Protein AF-A0A315B131-F1 (afdb_monomer_lite)

Foldseek 3Di:
DDWDKAADDPPDDDFVLDWDDPPQFPPHDHTIGIHQLPDDDDDPVVVVVCCVVVVDDDGDDGDPVNVVSVVRSLCVTPSHDPVVNVVVCVVVVVD

Sequence (95 aa):
MMVSLSTVRQGVPHDPACILYAGDHAFVKHDSYVVYQKARIEEADKVLRGVKSGQLVPQAPMDGAVFARICKGLEESRLTPTRLLNFYLKATGQT

Structure (mmCIF, N/CA/C/O backbone):
data_AF-A0A315B131-F1
#
_entry.id   AF-A0A315B131-F1
#
loop_
_atom_site.group_PDB
_atom_site.id
_atom_site.type_symbol
_atom_site.label_atom_id
_atom_site.label_alt_id
_atom_site.label_comp_id
_atom_site.label_asym_id
_atom_site.label_entity_id
_atom_site.label_seq_id
_atom_site.pdbx_PDB_ins_code
_atom_site.Cartn_x
_atom_site.Cartn_y
_atom_site.Cartn_z
_atom_site.occupancy
_atom_site.B_iso_or_equiv
_atom_site.auth_seq_id
_atom_site.auth_comp_id
_atom_site.auth_asym_id
_atom_site.auth_atom_id
_atom_site.pdbx_PDB_model_num
ATOM 1 N N . MET A 1 1 ? -6.032 4.683 6.542 1.00 92.94 1 MET A N 1
ATOM 2 C CA . MET A 1 1 ? -5.762 5.033 5.127 1.00 92.94 1 MET A CA 1
ATOM 3 C C . MET A 1 1 ? -5.956 3.784 4.284 1.00 92.94 1 MET A C 1
ATOM 5 O O . MET A 1 1 ? -5.669 2.704 4.778 1.00 92.94 1 MET A O 1
ATOM 9 N N . MET A 1 2 ? -6.468 3.913 3.063 1.00 96.44 2 MET A N 1
ATOM 10 C CA . MET A 1 2 ? -6.679 2.798 2.139 1.00 96.44 2 MET A CA 1
ATOM 11 C C . MET A 1 2 ? -5.974 3.054 0.809 1.00 96.44 2 MET A C 1
ATOM 13 O O . MET A 1 2 ? -5.939 4.189 0.333 1.00 96.44 2 MET A O 1
ATOM 17 N N . VAL A 1 3 ? -5.477 1.981 0.200 1.00 97.50 3 VAL A N 1
ATOM 18 C CA . VAL A 1 3 ? -4.948 1.937 -1.168 1.00 97.50 3 VAL A CA 1
ATOM 19 C C . VAL A 1 3 ? -5.720 0.893 -1.970 1.00 97.50 3 VAL A C 1
ATOM 21 O O . VAL A 1 3 ? -6.435 0.069 -1.403 1.00 97.50 3 VAL A O 1
ATOM 24 N N . SER A 1 4 ? -5.617 0.955 -3.294 1.00 97.44 4 SER A N 1
ATOM 25 C CA . SER A 1 4 ? -6.209 -0.047 -4.189 1.00 97.44 4 SER A CA 1
ATOM 26 C C . SER A 1 4 ? -5.108 -0.829 -4.887 1.00 97.44 4 SER A C 1
ATOM 28 O O . SER A 1 4 ? -4.004 -0.314 -5.049 1.00 97.44 4 SER A O 1
ATOM 30 N N . LEU A 1 5 ? -5.418 -2.044 -5.321 1.00 97.75 5 LEU A N 1
ATOM 31 C CA . LEU A 1 5 ? -4.539 -2.869 -6.144 1.00 97.75 5 LEU A CA 1
ATOM 32 C C . LEU A 1 5 ? -5.143 -2.959 -7.546 1.00 97.75 5 LEU A C 1
ATOM 34 O O . LEU A 1 5 ? -6.365 -2.985 -7.696 1.00 97.75 5 LEU A O 1
ATOM 38 N N . SER A 1 6 ? -4.294 -2.997 -8.567 1.00 98.00 6 SER A N 1
ATOM 39 C CA . SER A 1 6 ? -4.710 -3.196 -9.954 1.00 98.00 6 SER A CA 1
ATOM 40 C C . SER A 1 6 ? -3.778 -4.180 -10.638 1.00 98.00 6 SER A C 1
ATOM 42 O O . SER A 1 6 ? -2.582 -4.182 -10.378 1.00 98.00 6 SER A O 1
ATOM 44 N N . THR A 1 7 ? -4.309 -5.002 -11.535 1.00 98.25 7 THR A N 1
ATOM 45 C CA . THR A 1 7 ? -3.512 -5.956 -12.312 1.00 98.25 7 THR A CA 1
ATOM 46 C C . THR A 1 7 ? -2.565 -5.224 -13.262 1.00 98.25 7 THR A C 1
ATOM 48 O O . THR A 1 7 ? -2.968 -4.259 -13.921 1.00 98.25 7 THR A O 1
ATOM 51 N N . VAL A 1 8 ? -1.325 -5.699 -13.361 1.00 98.31 8 VAL A N 1
ATOM 52 C CA . VAL A 1 8 ? -0.356 -5.263 -14.368 1.00 98.31 8 VAL A CA 1
ATOM 53 C C . VAL A 1 8 ? -0.813 -5.767 -15.736 1.00 98.31 8 VAL A C 1
ATOM 55 O O . VAL A 1 8 ? -1.131 -6.941 -15.912 1.00 98.31 8 VAL A O 1
ATOM 58 N N . ARG A 1 9 ? -0.867 -4.872 -16.724 1.00 97.44 9 ARG A N 1
ATOM 59 C CA . ARG A 1 9 ? -1.236 -5.202 -18.106 1.00 97.44 9 ARG A CA 1
ATOM 60 C C . ARG A 1 9 ? -0.095 -4.823 -19.040 1.00 97.44 9 ARG A C 1
ATOM 62 O O . ARG A 1 9 ? 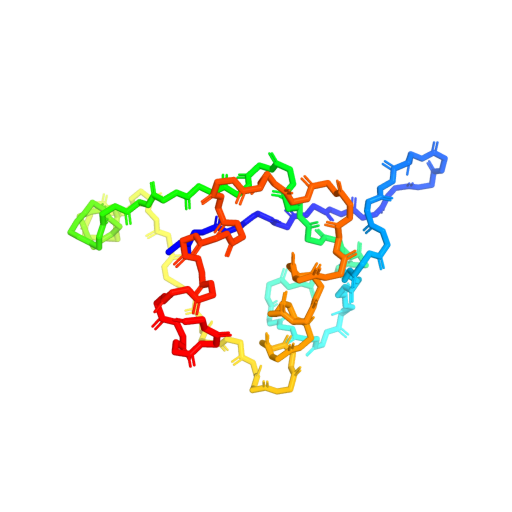0.477 -3.744 -18.899 1.00 97.44 9 ARG A O 1
ATOM 69 N N . GLN A 1 10 ? 0.222 -5.690 -20.002 1.00 96.00 10 GLN A N 1
ATOM 70 C CA . GLN A 1 10 ? 1.255 -5.399 -20.999 1.00 96.00 10 GLN A CA 1
ATOM 71 C C . GLN A 1 10 ? 0.957 -4.092 -21.741 1.00 96.00 10 GLN A C 1
ATOM 73 O O . GLN A 1 10 ? -0.181 -3.829 -22.126 1.00 96.00 10 GLN A O 1
ATOM 78 N N . GLY A 1 11 ? 1.994 -3.271 -21.919 1.00 95.69 11 GLY A N 1
ATOM 79 C CA . GLY A 1 11 ? 1.900 -1.979 -22.602 1.00 95.69 11 GLY A CA 1
ATOM 80 C C . GLY A 1 11 ? 1.180 -0.876 -21.817 1.00 95.69 11 GLY A C 1
ATOM 81 O O . GLY A 1 11 ? 1.116 0.247 -22.306 1.00 95.69 11 GLY A O 1
ATOM 82 N N . VAL A 1 12 ? 0.666 -1.153 -20.611 1.00 97.38 12 VAL A N 1
ATOM 83 C CA . VAL A 1 12 ? -0.001 -0.151 -19.768 1.00 97.38 12 VAL A CA 1
ATOM 84 C C . VAL A 1 12 ? 0.961 0.327 -18.674 1.00 97.38 12 VAL A C 1
ATOM 86 O O . VAL A 1 12 ? 1.389 -0.481 -17.840 1.00 97.38 12 VAL A O 1
ATOM 89 N N . PRO A 1 13 ? 1.296 1.631 -18.637 1.00 97.25 13 PRO A N 1
ATOM 90 C CA . PRO A 1 13 ? 2.093 2.196 -17.559 1.00 97.25 13 PRO A CA 1
ATOM 91 C C . PRO A 1 13 ? 1.427 1.981 -16.200 1.00 97.25 13 PRO A C 1
ATOM 93 O O . PRO A 1 13 ? 0.218 2.157 -16.042 1.00 97.25 13 PRO A O 1
ATOM 96 N N . HIS A 1 14 ? 2.232 1.626 -15.210 1.00 98.06 14 HIS A N 1
ATOM 97 C CA . HIS A 1 14 ? 1.801 1.420 -13.837 1.00 98.06 14 HIS A CA 1
ATOM 98 C C . HIS A 1 14 ? 2.894 1.888 -12.880 1.00 98.06 14 HIS A C 1
ATOM 100 O O . HIS A 1 14 ? 4.030 2.119 -13.291 1.00 98.06 14 HIS A O 1
ATOM 106 N N . ASP A 1 15 ? 2.535 2.063 -11.612 1.00 98.31 15 ASP A N 1
ATOM 107 C CA . ASP A 1 15 ? 3.484 2.463 -10.579 1.00 98.31 15 ASP A CA 1
ATOM 108 C C . ASP A 1 15 ? 4.351 1.260 -10.172 1.00 98.31 15 ASP A C 1
ATOM 110 O O . ASP A 1 15 ? 3.798 0.279 -9.666 1.00 98.31 15 ASP A O 1
ATOM 114 N N . PRO A 1 16 ? 5.678 1.293 -10.383 1.00 97.81 16 PRO A N 1
ATOM 115 C CA . PRO A 1 16 ? 6.541 0.171 -10.042 1.00 97.81 16 PRO A CA 1
ATOM 116 C C . PRO A 1 16 ? 6.939 0.141 -8.559 1.00 97.81 16 PRO A C 1
ATOM 118 O O . PRO A 1 16 ? 7.617 -0.799 -8.153 1.00 97.81 16 PRO A O 1
ATOM 121 N N . ALA A 1 17 ? 6.548 1.132 -7.743 1.00 98.44 17 ALA A N 1
ATOM 122 C CA . ALA A 1 17 ? 6.985 1.239 -6.347 1.00 98.44 17 ALA A CA 1
ATOM 123 C C . ALA A 1 17 ? 6.612 0.016 -5.490 1.00 98.44 17 ALA A C 1
ATOM 125 O O . ALA A 1 17 ? 7.323 -0.331 -4.550 1.00 98.44 17 ALA A O 1
ATOM 126 N N . CYS A 1 18 ? 5.512 -0.667 -5.819 1.00 98.56 18 CYS A N 1
ATOM 127 C CA . CYS A 1 18 ? 5.171 -1.946 -5.206 1.00 98.56 18 CYS A CA 1
ATOM 128 C C . CYS A 1 18 ? 4.391 -2.827 -6.187 1.00 98.56 18 CYS A C 1
ATOM 130 O O . CYS A 1 18 ? 3.213 -2.577 -6.459 1.00 98.56 18 CYS A O 1
ATOM 132 N N . ILE A 1 19 ? 5.056 -3.873 -6.681 1.00 98.50 19 ILE A N 1
ATOM 133 C CA . ILE A 1 19 ? 4.428 -4.985 -7.398 1.00 98.50 19 ILE A CA 1
ATOM 134 C C . ILE A 1 19 ? 4.171 -6.119 -6.405 1.00 98.50 19 ILE A C 1
ATOM 136 O O . ILE A 1 19 ? 5.018 -6.414 -5.561 1.00 98.50 19 ILE A O 1
ATOM 140 N N . LEU A 1 20 ? 3.001 -6.735 -6.515 1.00 98.44 20 LEU A N 1
ATOM 141 C CA . LEU A 1 20 ? 2.528 -7.890 -5.770 1.00 98.44 20 LEU A CA 1
ATOM 142 C C . LEU A 1 20 ? 2.334 -9.058 -6.730 1.00 98.44 20 LEU A C 1
ATOM 144 O O . LEU A 1 20 ? 1.813 -8.875 -7.830 1.00 98.44 20 LEU A O 1
ATOM 148 N N . TYR A 1 21 ? 2.700 -10.252 -6.288 1.00 98.12 21 TYR A N 1
ATOM 149 C CA . TYR A 1 21 ? 2.694 -11.465 -7.101 1.00 98.12 21 TYR A CA 1
ATOM 150 C C . TYR A 1 21 ? 1.713 -12.500 -6.552 1.00 98.12 21 TYR A C 1
ATOM 152 O O . TYR A 1 21 ? 1.255 -12.420 -5.407 1.00 98.12 21 TYR A O 1
ATOM 160 N N . ALA A 1 22 ? 1.392 -13.508 -7.364 1.00 96.94 22 ALA A N 1
ATOM 161 C CA . ALA A 1 22 ? 0.654 -14.667 -6.876 1.00 96.94 22 ALA A CA 1
ATOM 162 C C . ALA A 1 22 ? 1.387 -15.303 -5.679 1.00 96.94 22 ALA A C 1
ATOM 164 O O . ALA A 1 22 ? 2.581 -15.580 -5.750 1.00 96.94 22 ALA A O 1
ATOM 165 N N . GLY A 1 23 ? 0.664 -15.516 -4.578 1.00 95.88 23 GLY A N 1
ATOM 166 C CA . GLY A 1 23 ? 1.229 -16.000 -3.313 1.00 95.88 23 GLY A CA 1
ATOM 167 C C . GLY A 1 23 ? 1.439 -14.912 -2.256 1.00 95.88 23 GLY A C 1
ATOM 168 O O . GLY A 1 23 ? 1.370 -15.237 -1.075 1.00 95.88 23 GLY A O 1
ATOM 169 N N . ASP A 1 24 ? 1.572 -13.634 -2.640 1.00 97.44 24 ASP A N 1
ATOM 170 C CA . ASP A 1 24 ? 1.676 -12.527 -1.669 1.00 97.44 24 ASP A CA 1
ATOM 171 C C . ASP A 1 24 ? 0.381 -12.396 -0.833 1.00 97.44 24 ASP A C 1
ATOM 173 O O . ASP A 1 24 ? 0.415 -12.032 0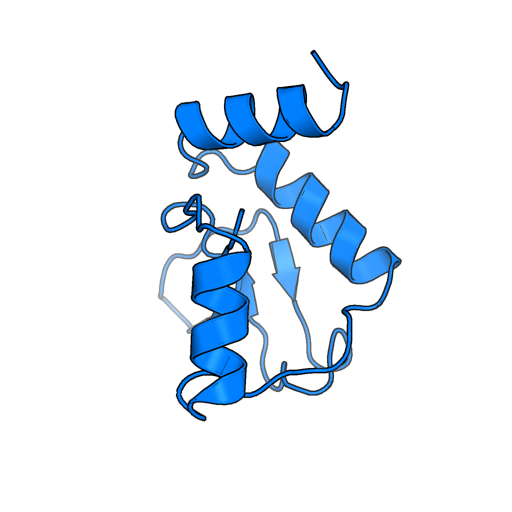.341 1.00 97.44 24 ASP A O 1
ATOM 177 N N . HIS A 1 25 ? -0.780 -12.712 -1.423 1.00 97.62 25 HIS A N 1
ATOM 178 C CA . HIS A 1 25 ? -2.046 -12.837 -0.700 1.00 97.62 25 HIS A CA 1
ATOM 179 C C . HIS A 1 25 ? -3.057 -13.707 -1.457 1.00 97.62 25 HIS A C 1
ATOM 181 O O . HIS A 1 25 ? -3.036 -13.779 -2.685 1.00 97.62 25 HIS A O 1
ATOM 187 N N . ALA A 1 26 ? -4.012 -14.316 -0.744 1.00 96.69 26 ALA A N 1
ATOM 188 C CA . ALA A 1 26 ? -4.990 -15.242 -1.321 1.00 96.69 26 ALA A CA 1
ATOM 189 C C . ALA A 1 26 ? -5.806 -14.650 -2.487 1.00 96.69 26 ALA A C 1
ATOM 191 O O . ALA A 1 26 ? -6.131 -15.376 -3.428 1.00 96.69 26 ALA A O 1
ATOM 192 N N . PHE A 1 27 ? -6.122 -13.350 -2.459 1.00 95.38 27 PHE A N 1
ATOM 193 C CA . PHE A 1 27 ? -6.865 -12.687 -3.541 1.00 95.38 27 PHE A CA 1
ATOM 194 C C . PHE A 1 27 ? -5.977 -12.202 -4.702 1.00 95.38 27 PHE A C 1
ATOM 196 O O . PHE A 1 27 ? -6.507 -11.859 -5.758 1.00 95.38 27 PHE A O 1
ATOM 203 N N . VAL A 1 28 ? -4.649 -12.153 -4.544 1.00 97.19 28 VAL A N 1
ATOM 204 C CA . VAL A 1 28 ? -3.730 -11.726 -5.610 1.00 97.19 28 VAL A CA 1
ATOM 205 C C . VAL A 1 28 ? -3.439 -12.936 -6.493 1.00 97.19 28 VAL A C 1
ATOM 207 O O . VAL A 1 28 ? -2.720 -13.852 -6.102 1.00 97.19 28 VAL A O 1
ATOM 210 N N . LYS A 1 29 ? -4.063 -12.976 -7.674 1.00 97.06 29 LYS A N 1
ATOM 211 C CA . LYS A 1 29 ? -3.941 -14.093 -8.633 1.00 97.06 29 LYS A CA 1
ATOM 212 C C . LYS A 1 29 ? -3.007 -13.806 -9.804 1.00 97.06 29 LYS A C 1
ATOM 214 O O . LYS A 1 29 ? -2.561 -14.728 -10.476 1.00 97.06 29 LYS A O 1
ATOM 219 N N . HIS A 1 30 ? -2.733 -12.533 -10.039 1.00 97.44 30 HIS A N 1
ATOM 220 C CA . HIS A 1 30 ? -1.914 -12.038 -11.131 1.00 97.44 30 HIS A CA 1
ATOM 221 C C . HIS A 1 30 ? -1.011 -10.942 -10.592 1.00 97.44 30 HIS A C 1
ATOM 223 O O . HIS A 1 30 ? -1.390 -10.260 -9.632 1.00 97.44 30 HIS A O 1
ATOM 229 N N . ASP A 1 31 ? 0.116 -10.732 -11.261 1.00 98.31 31 ASP A N 1
ATOM 230 C CA . ASP A 1 31 ? 0.993 -9.597 -11.011 1.00 98.31 31 ASP A CA 1
ATOM 231 C C . ASP A 1 31 ? 0.159 -8.317 -10.980 1.00 98.31 31 ASP A C 1
ATOM 233 O O . ASP A 1 31 ? -0.603 -8.000 -11.899 1.00 98.31 31 ASP A O 1
ATOM 237 N N . SER A 1 32 ? 0.226 -7.627 -9.854 1.00 98.62 32 SER A N 1
ATOM 238 C CA . SER A 1 32 ? -0.600 -6.471 -9.541 1.00 98.62 32 SER A CA 1
ATOM 239 C C . SER A 1 32 ? 0.274 -5.386 -8.948 1.00 98.62 32 SER A C 1
ATOM 241 O O . SER A 1 32 ? 1.286 -5.674 -8.333 1.00 98.62 32 SER A O 1
ATOM 243 N N . TYR A 1 33 ? -0.112 -4.132 -9.100 1.00 98.69 33 TYR A N 1
ATOM 244 C CA . TYR A 1 33 ? 0.590 -3.006 -8.507 1.00 98.69 33 TYR A CA 1
ATOM 245 C C . TYR A 1 33 ? -0.328 -2.252 -7.553 1.00 98.69 33 TYR A C 1
ATOM 247 O O . TYR A 1 33 ? -1.559 -2.258 -7.695 1.00 98.69 33 TYR A O 1
ATOM 255 N N . VAL A 1 34 ? 0.275 -1.596 -6.566 1.00 98.62 34 VAL A N 1
ATOM 256 C CA . VAL A 1 34 ? -0.451 -0.730 -5.637 1.00 98.62 34 VAL A CA 1
ATOM 257 C C . VAL A 1 34 ? -0.678 0.636 -6.285 1.00 98.62 34 VAL A C 1
ATOM 259 O O . VAL A 1 34 ? 0.235 1.274 -6.797 1.00 98.62 34 VAL A O 1
ATOM 262 N N . VAL A 1 35 ? -1.922 1.110 -6.272 1.00 98.56 35 VAL A N 1
ATOM 263 C CA . VAL A 1 35 ? -2.335 2.356 -6.928 1.00 98.56 35 VAL A CA 1
ATOM 264 C C . VAL A 1 35 ? -2.275 3.521 -5.935 1.00 98.56 35 VAL A C 1
ATOM 266 O O . VAL A 1 35 ? -3.311 4.022 -5.485 1.00 98.56 35 VAL A O 1
ATOM 269 N N . TYR A 1 36 ? -1.066 3.965 -5.583 1.00 98.56 36 TYR A N 1
ATOM 270 C CA . TYR A 1 36 ? -0.861 5.006 -4.564 1.00 98.56 36 TYR A CA 1
ATOM 271 C C . TYR A 1 36 ? -1.495 6.360 -4.912 1.00 98.56 36 TYR A C 1
ATOM 273 O O . TYR A 1 36 ? -2.041 7.020 -4.029 1.00 98.56 36 TYR A O 1
ATOM 281 N N . GLN A 1 37 ? -1.562 6.728 -6.197 1.00 98.06 37 GLN A N 1
ATOM 282 C CA . GLN A 1 37 ? -2.255 7.947 -6.655 1.00 98.06 37 GLN A CA 1
ATOM 283 C C . GLN A 1 37 ? -3.746 8.008 -6.280 1.00 98.06 37 GLN A C 1
ATOM 285 O O . GLN A 1 37 ? -4.335 9.085 -6.261 1.00 98.06 37 GLN A O 1
ATOM 290 N N . LYS A 1 38 ? -4.372 6.855 -5.994 1.00 97.69 38 LYS A N 1
ATOM 291 C CA . LYS A 1 38 ? -5.775 6.747 -5.555 1.00 97.69 38 LYS A CA 1
ATOM 292 C C . LYS A 1 38 ? -5.902 6.401 -4.070 1.00 97.69 38 LYS A C 1
ATOM 294 O O . LYS A 1 38 ? -6.965 5.948 -3.633 1.00 97.69 38 LYS A O 1
ATOM 299 N N . ALA A 1 39 ? -4.830 6.568 -3.296 1.00 98.12 39 ALA A N 1
ATOM 300 C CA . ALA A 1 39 ? -4.897 6.428 -1.853 1.00 98.12 39 ALA A CA 1
ATOM 301 C C . ALA A 1 39 ? -5.941 7.397 -1.276 1.00 98.12 39 ALA A C 1
ATOM 303 O O . ALA A 1 39 ? -6.213 8.461 -1.837 1.00 98.12 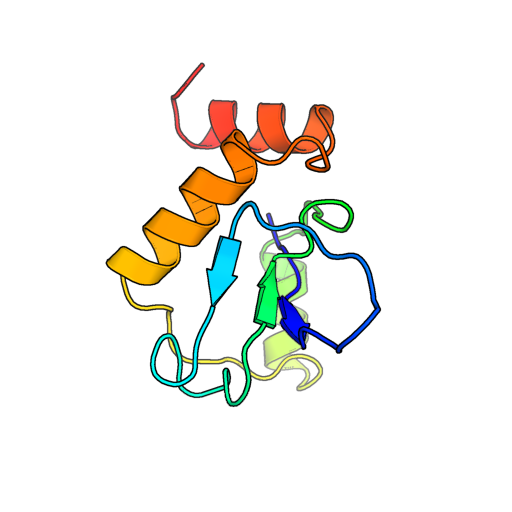39 ALA A O 1
ATOM 304 N N . ARG A 1 40 ? -6.555 7.020 -0.154 1.00 97.56 40 ARG A N 1
ATOM 305 C CA . ARG A 1 40 ? -7.561 7.852 0.519 1.00 97.56 40 ARG A CA 1
ATOM 306 C C . ARG A 1 40 ? -7.605 7.621 2.022 1.00 97.56 40 ARG A C 1
ATOM 308 O O . ARG A 1 40 ? -7.274 6.542 2.517 1.00 97.56 40 ARG A O 1
ATOM 315 N N . ILE A 1 41 ? -8.039 8.643 2.751 1.00 97.06 41 ILE A N 1
ATOM 316 C CA . ILE A 1 41 ? -8.368 8.539 4.175 1.00 97.06 41 ILE A CA 1
ATOM 317 C C . ILE A 1 41 ? -9.842 8.185 4.269 1.00 97.06 41 ILE A C 1
ATOM 319 O O . ILE A 1 41 ? -10.676 8.814 3.626 1.00 97.06 41 ILE A O 1
ATOM 323 N N . GLU A 1 42 ? -10.141 7.159 5.052 1.00 96.44 42 GLU A N 1
ATOM 324 C CA . GLU A 1 42 ? -11.489 6.647 5.249 1.00 96.44 42 GLU A CA 1
ATOM 325 C C . GLU A 1 42 ? -11.684 6.409 6.737 1.00 96.44 42 GLU A C 1
ATOM 327 O O . GLU A 1 42 ? -10.767 5.946 7.422 1.00 96.44 42 GLU A O 1
ATOM 332 N N . GLU A 1 43 ? -12.869 6.757 7.225 1.00 96.56 43 GLU A N 1
ATOM 333 C CA . GLU A 1 43 ? -13.249 6.542 8.614 1.00 96.56 43 GLU A CA 1
ATOM 334 C C . GLU A 1 43 ? -13.379 5.045 8.896 1.00 96.56 43 GL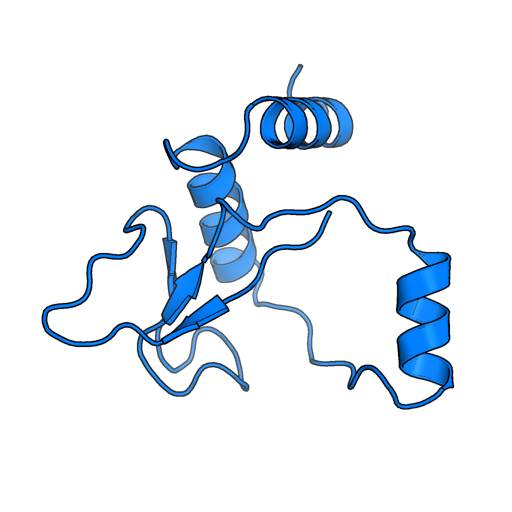U A C 1
ATOM 336 O O . GLU A 1 43 ? -14.025 4.313 8.138 1.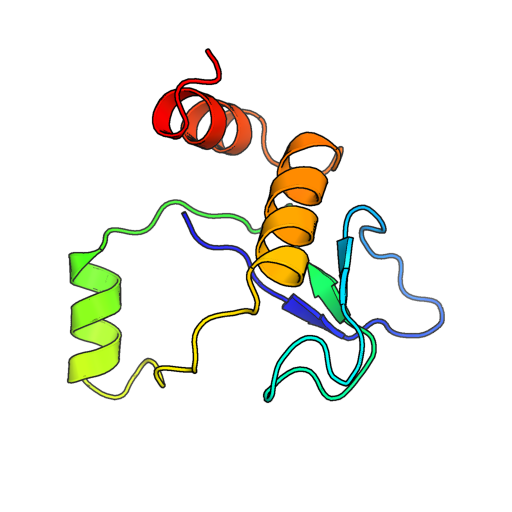00 96.56 43 GLU A O 1
ATOM 341 N N . ALA A 1 44 ? -12.811 4.595 10.016 1.00 95.94 44 ALA A N 1
ATOM 342 C CA . ALA A 1 44 ? -12.880 3.194 10.424 1.00 95.94 44 ALA A CA 1
ATOM 343 C C . ALA A 1 44 ? -14.337 2.711 10.526 1.00 95.94 44 ALA A C 1
ATOM 345 O O . ALA A 1 44 ? -14.680 1.660 9.985 1.00 95.94 44 ALA A O 1
ATOM 346 N N . ASP A 1 45 ? -15.222 3.525 11.105 1.00 97.81 45 ASP A N 1
ATOM 347 C CA . ASP A 1 45 ? -16.639 3.184 11.250 1.00 97.81 45 ASP A CA 1
ATOM 348 C C . ASP A 1 45 ? -17.354 3.024 9.910 1.00 97.81 45 ASP A C 1
ATOM 350 O O . ASP A 1 45 ? -18.233 2.172 9.775 1.00 97.81 45 ASP A O 1
ATOM 354 N N . LYS A 1 46 ? -16.975 3.801 8.889 1.00 97.50 46 LYS A N 1
ATOM 355 C CA . LYS A 1 46 ? -17.533 3.654 7.540 1.00 97.50 46 LYS A CA 1
ATOM 356 C C . LYS A 1 46 ? -17.135 2.312 6.928 1.00 97.50 46 LYS A C 1
ATOM 358 O O . LYS A 1 46 ? -17.987 1.642 6.347 1.00 97.50 46 LYS A O 1
ATOM 363 N N . VAL A 1 47 ? -15.879 1.895 7.097 1.00 97.31 47 VAL A N 1
ATOM 364 C CA . VAL A 1 47 ? -15.402 0.581 6.637 1.00 97.31 47 VAL A CA 1
ATOM 365 C C . VAL A 1 47 ? -16.125 -0.543 7.384 1.00 97.31 47 VAL A C 1
ATOM 367 O O . VAL A 1 47 ? -16.648 -1.460 6.753 1.00 97.31 47 VAL A O 1
ATOM 370 N N . LEU A 1 48 ? -16.249 -0.439 8.710 1.00 97.38 48 LEU A N 1
ATOM 371 C CA . LEU A 1 48 ? -16.962 -1.427 9.525 1.00 97.38 48 LEU A CA 1
ATOM 372 C C . LEU A 1 48 ? -18.445 -1.531 9.147 1.00 97.38 48 LEU A C 1
ATOM 374 O O . LEU A 1 48 ? -18.977 -2.637 9.070 1.00 97.38 48 LEU A O 1
ATOM 378 N N . ARG A 1 49 ? -19.119 -0.406 8.872 1.00 98.19 49 ARG A N 1
ATOM 379 C CA . ARG A 1 49 ? -20.499 -0.412 8.359 1.00 98.19 49 ARG A CA 1
ATOM 380 C C . ARG A 1 49 ? -20.596 -1.099 7.002 1.00 98.19 49 ARG A C 1
ATOM 382 O O . ARG A 1 49 ? -21.521 -1.879 6.816 1.00 98.19 49 ARG A O 1
ATOM 389 N N . GLY A 1 50 ? -19.646 -0.856 6.098 1.00 98.00 50 GLY A N 1
ATOM 390 C CA . GLY A 1 50 ? -19.591 -1.523 4.795 1.00 98.00 50 GLY A CA 1
ATOM 391 C C . GLY A 1 50 ? -19.441 -3.043 4.908 1.00 98.00 50 GLY A C 1
ATOM 392 O O . GLY A 1 50 ? -20.072 -3.777 4.154 1.00 98.00 50 GLY A O 1
ATOM 393 N N . VAL A 1 51 ? -18.664 -3.526 5.883 1.00 97.88 51 VAL A N 1
ATOM 394 C CA . VAL A 1 51 ? -18.564 -4.966 6.178 1.00 97.88 51 VAL A CA 1
ATOM 395 C C . VAL A 1 51 ? -19.887 -5.500 6.729 1.00 97.88 51 VAL A C 1
ATOM 397 O O . VAL A 1 51 ? -20.409 -6.490 6.226 1.00 97.88 51 VAL A O 1
ATOM 400 N N . LYS A 1 52 ? -20.475 -4.820 7.723 1.00 98.06 52 LYS A N 1
ATOM 401 C CA . LYS A 1 52 ? -21.749 -5.231 8.343 1.00 98.06 52 LYS A CA 1
ATOM 402 C C . LYS A 1 52 ? -22.918 -5.256 7.353 1.00 98.06 52 LYS A C 1
ATOM 404 O O . LYS A 1 52 ? -23.800 -6.094 7.491 1.00 98.06 52 LYS A O 1
ATOM 409 N N . SER A 1 53 ? -22.935 -4.348 6.377 1.00 97.94 53 SER A N 1
ATOM 410 C CA . SER A 1 53 ? -23.981 -4.271 5.350 1.00 97.94 53 SER A CA 1
ATOM 411 C C . SER A 1 53 ? -23.757 -5.214 4.162 1.00 97.94 53 SER A C 1
ATOM 413 O O . SER A 1 53 ? -24.596 -5.257 3.267 1.00 97.94 53 SER A O 1
ATOM 415 N N . GLY A 1 54 ? -22.635 -5.944 4.118 1.00 97.62 54 GLY A N 1
ATOM 416 C CA . GLY A 1 54 ? -22.274 -6.822 3.000 1.00 97.62 54 GLY A CA 1
ATOM 417 C C . GLY A 1 54 ? -21.741 -6.097 1.757 1.00 97.62 54 GLY A C 1
ATOM 418 O O . GLY A 1 54 ? -21.478 -6.738 0.745 1.00 97.62 54 GLY A O 1
ATOM 419 N N . GLN A 1 55 ? -21.544 -4.777 1.814 1.00 97.69 55 GLN A N 1
ATOM 420 C CA . GLN A 1 55 ? -20.945 -3.997 0.721 1.00 97.69 55 GLN A CA 1
ATOM 421 C C . GLN A 1 55 ? -19.435 -4.228 0.584 1.00 97.69 55 GLN A C 1
ATOM 423 O O . GLN A 1 55 ? -18.875 -4.048 -0.496 1.00 97.69 55 GLN A O 1
ATOM 428 N N . LEU A 1 56 ? -18.766 -4.597 1.679 1.00 97.31 56 LEU A N 1
ATOM 429 C CA . LEU A 1 56 ? -17.348 -4.936 1.714 1.00 97.31 56 LEU A CA 1
ATOM 430 C C . LEU A 1 56 ? -17.181 -6.371 2.202 1.00 97.31 56 LEU A C 1
ATOM 432 O O . LEU A 1 56 ? -17.676 -6.736 3.266 1.00 97.31 56 LEU A O 1
ATOM 436 N N . VAL A 1 57 ? -16.434 -7.167 1.443 1.00 97.00 57 VAL A N 1
ATOM 437 C CA . VAL A 1 57 ? -16.087 -8.534 1.834 1.00 97.00 57 VAL A CA 1
ATOM 438 C C . VAL A 1 57 ? -14.769 -8.494 2.610 1.00 97.00 57 VAL A C 1
ATOM 440 O O . VAL A 1 57 ? -13.753 -8.096 2.031 1.00 97.00 57 VAL A O 1
ATOM 443 N N . PRO A 1 58 ? -14.747 -8.881 3.898 1.00 96.25 58 PRO A N 1
ATOM 444 C CA . PRO A 1 58 ? -13.508 -8.941 4.657 1.00 96.25 58 PRO A CA 1
ATOM 445 C C . PRO A 1 58 ? -12.584 -10.010 4.067 1.00 96.25 58 PRO A C 1
ATOM 447 O O . PRO A 1 58 ? -13.022 -11.086 3.664 1.00 96.25 58 PRO A O 1
ATOM 450 N N . GLN A 1 59 ? -11.296 -9.696 4.015 1.00 95.69 59 GLN A N 1
ATOM 451 C CA . GLN A 1 59 ? -10.238 -10.594 3.560 1.00 95.69 59 GLN A CA 1
ATOM 452 C C . GLN A 1 59 ? -9.280 -10.873 4.718 1.00 95.69 59 GLN A C 1
ATOM 454 O O . GLN A 1 59 ? -9.263 -10.130 5.704 1.00 95.69 59 GLN A O 1
ATOM 459 N N . ALA A 1 60 ? -8.485 -11.936 4.597 1.00 95.69 60 ALA A N 1
ATOM 460 C CA . ALA A 1 60 ? -7.412 -12.196 5.548 1.00 95.69 60 ALA A CA 1
ATOM 461 C C . ALA A 1 60 ? -6.421 -11.011 5.591 1.00 95.69 60 ALA A C 1
ATOM 463 O O . ALA A 1 60 ? -6.298 -10.265 4.613 1.00 95.69 60 ALA A O 1
ATOM 464 N N . PRO A 1 61 ? -5.724 -10.805 6.720 1.00 96.00 61 PRO A N 1
ATOM 465 C CA . PRO A 1 61 ? -4.615 -9.866 6.766 1.00 96.00 61 PRO A CA 1
ATOM 466 C C . PRO A 1 61 ? -3.525 -10.244 5.755 1.00 96.00 61 PRO A C 1
ATOM 468 O O . PRO A 1 61 ? -3.265 -11.423 5.517 1.00 96.00 61 PRO A O 1
ATOM 471 N N . MET A 1 62 ? -2.864 -9.230 5.197 1.00 95.69 62 MET A N 1
ATOM 472 C CA . MET A 1 62 ? -1.627 -9.423 4.437 1.00 95.69 62 MET A CA 1
ATOM 473 C C . MET A 1 62 ? -0.546 -10.023 5.336 1.00 95.69 62 MET A C 1
ATOM 475 O O . MET A 1 62 ? -0.472 -9.687 6.520 1.00 95.69 62 MET A O 1
ATOM 479 N N . ASP A 1 63 ? 0.325 -10.849 4.755 1.00 97.25 63 ASP A N 1
ATOM 480 C CA . ASP A 1 63 ? 1.562 -11.243 5.423 1.00 97.25 63 ASP A CA 1
ATOM 481 C C . ASP A 1 63 ? 2.389 -10.000 5.804 1.00 97.25 63 ASP A C 1
ATOM 483 O O . ASP A 1 63 ? 2.390 -8.992 5.089 1.00 97.25 63 ASP A O 1
ATOM 487 N N . GLY A 1 64 ? 3.099 -10.065 6.932 1.00 97.56 64 GLY A N 1
ATOM 488 C CA . GLY A 1 64 ? 3.837 -8.925 7.471 1.00 97.56 64 GLY A CA 1
ATOM 489 C C . GLY A 1 64 ? 4.906 -8.382 6.518 1.00 97.56 64 GLY A C 1
ATOM 490 O O . GLY A 1 64 ? 5.060 -7.164 6.403 1.00 97.56 64 GLY A O 1
ATOM 491 N N . ALA A 1 65 ? 5.607 -9.251 5.783 1.00 97.81 65 ALA A N 1
ATOM 492 C CA . ALA A 1 65 ? 6.634 -8.828 4.833 1.00 97.81 65 ALA A CA 1
ATOM 493 C C . ALA A 1 65 ? 6.021 -8.175 3.584 1.00 97.81 65 ALA A C 1
ATOM 495 O O . ALA A 1 65 ? 6.541 -7.178 3.073 1.00 97.81 65 ALA A O 1
ATOM 496 N N . VAL A 1 66 ? 4.883 -8.694 3.117 1.00 98.25 66 VAL A N 1
ATOM 497 C CA . VAL A 1 66 ? 4.118 -8.103 2.009 1.00 98.25 66 VAL A CA 1
ATOM 498 C C . VAL A 1 66 ? 3.559 -6.741 2.415 1.00 98.25 66 VAL A C 1
ATOM 500 O O . VAL A 1 66 ? 3.696 -5.765 1.678 1.00 98.25 66 VAL A O 1
ATOM 503 N N . PHE A 1 67 ? 2.992 -6.639 3.617 1.00 97.94 67 PHE A N 1
ATOM 504 C CA . PHE A 1 67 ? 2.498 -5.379 4.160 1.00 97.94 67 PHE A CA 1
ATOM 505 C C . PHE A 1 67 ? 3.616 -4.332 4.277 1.00 97.94 67 PHE A C 1
ATOM 507 O O . PHE A 1 67 ? 3.437 -3.197 3.839 1.00 97.94 67 PHE A O 1
ATOM 514 N N . ALA A 1 68 ? 4.799 -4.719 4.765 1.00 97.75 68 ALA A N 1
ATOM 515 C CA . ALA A 1 68 ? 5.955 -3.827 4.846 1.00 97.75 68 ALA A CA 1
ATOM 516 C C . ALA A 1 68 ? 6.408 -3.312 3.467 1.00 97.75 68 ALA A C 1
ATOM 518 O O . ALA A 1 68 ? 6.710 -2.126 3.327 1.00 97.75 68 ALA A O 1
ATOM 519 N N . ARG A 1 69 ? 6.392 -4.160 2.425 1.00 98.19 69 ARG A N 1
ATOM 520 C CA . ARG A 1 69 ? 6.646 -3.737 1.032 1.00 98.19 69 ARG A CA 1
ATOM 521 C C . ARG A 1 69 ? 5.633 -2.697 0.555 1.00 98.19 69 ARG A C 1
ATOM 523 O O . ARG A 1 69 ? 6.025 -1.736 -0.101 1.00 98.19 69 ARG A O 1
ATOM 530 N N . ILE A 1 70 ? 4.351 -2.862 0.890 1.00 98.31 70 ILE A N 1
ATOM 531 C CA . ILE A 1 70 ? 3.300 -1.897 0.530 1.00 98.31 70 ILE A CA 1
ATOM 532 C C . ILE A 1 70 ? 3.527 -0.553 1.236 1.00 98.31 70 ILE A C 1
ATOM 534 O O . ILE A 1 70 ? 3.379 0.494 0.605 1.00 98.31 70 ILE A O 1
ATOM 538 N N . CYS A 1 71 ? 3.902 -0.568 2.516 1.00 97.88 71 CYS A N 1
ATOM 539 C CA . CYS A 1 71 ? 4.236 0.646 3.262 1.00 97.88 71 CYS A CA 1
ATOM 540 C C . CYS A 1 71 ? 5.454 1.358 2.666 1.00 97.88 71 CYS A C 1
ATOM 542 O O . CYS A 1 71 ? 5.384 2.546 2.371 1.00 97.88 71 CYS A O 1
ATOM 544 N N . LYS A 1 72 ? 6.529 0.619 2.382 1.00 98.06 72 LYS A N 1
ATOM 545 C CA . LYS A 1 72 ? 7.722 1.170 1.734 1.00 98.06 72 LYS A CA 1
ATOM 546 C C . LYS A 1 72 ? 7.397 1.802 0.375 1.00 98.06 72 LYS A C 1
ATOM 548 O O . LYS A 1 72 ? 7.806 2.925 0.102 1.00 98.06 72 LYS A O 1
ATOM 553 N N . GLY A 1 73 ? 6.592 1.131 -0.451 1.00 98.25 73 GLY A N 1
ATOM 554 C CA . GLY A 1 73 ? 6.183 1.678 -1.745 1.00 98.25 73 GLY A CA 1
ATOM 555 C C . GLY A 1 73 ? 5.335 2.954 -1.637 1.00 98.25 73 G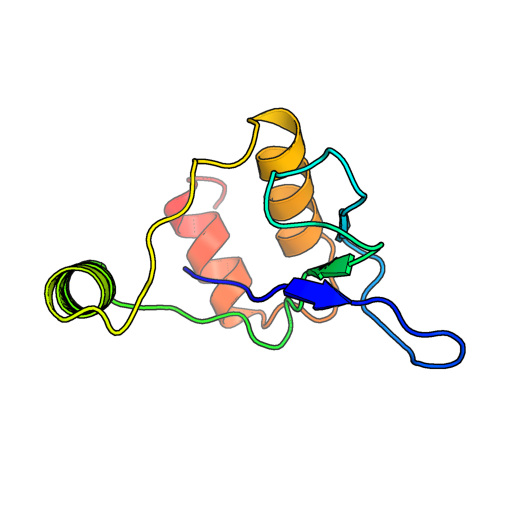LY A C 1
ATOM 556 O O . GLY A 1 73 ? 5.390 3.790 -2.534 1.00 98.25 73 GLY A O 1
ATOM 557 N N . LEU A 1 74 ? 4.590 3.153 -0.541 1.00 97.88 74 LEU A N 1
ATOM 558 C CA . LEU A 1 74 ? 3.857 4.402 -0.298 1.00 97.88 74 LEU A CA 1
ATOM 559 C C . LEU A 1 74 ? 4.820 5.582 -0.121 1.00 97.88 74 LEU A C 1
ATOM 561 O O . LEU A 1 74 ? 4.547 6.670 -0.628 1.00 97.88 74 LEU A O 1
ATOM 565 N N . GLU A 1 75 ? 5.918 5.359 0.600 1.00 97.50 75 GLU A N 1
ATOM 566 C CA . GLU A 1 75 ? 6.959 6.354 0.871 1.00 97.50 75 GLU A CA 1
ATOM 567 C C . GLU A 1 75 ? 7.818 6.638 -0.374 1.00 97.50 75 GLU A C 1
ATOM 569 O O . GLU A 1 75 ? 8.199 7.783 -0.613 1.00 97.50 75 GLU A O 1
ATOM 574 N N . GLU A 1 76 ? 8.085 5.619 -1.198 1.00 97.94 76 GLU A N 1
ATOM 575 C CA . GLU A 1 76 ? 8.949 5.724 -2.385 1.00 97.94 76 GLU A CA 1
ATOM 576 C C . GLU A 1 76 ? 8.213 6.171 -3.659 1.00 97.94 76 GLU A C 1
ATOM 578 O O . GLU A 1 76 ? 8.826 6.743 -4.570 1.00 97.94 76 GLU A O 1
ATOM 583 N N . SER A 1 77 ? 6.904 5.919 -3.760 1.00 98.38 77 SER A N 1
ATOM 584 C CA . SER A 1 77 ? 6.135 6.276 -4.950 1.00 98.38 77 SER A CA 1
ATOM 585 C C . SER A 1 77 ? 6.049 7.790 -5.130 1.00 98.38 77 SER A C 1
ATOM 587 O O . SER A 1 77 ? 5.488 8.525 -4.316 1.00 98.38 77 SER A O 1
ATOM 589 N N . ARG A 1 78 ? 6.492 8.251 -6.303 1.00 97.62 78 ARG A N 1
ATOM 590 C CA . ARG A 1 78 ? 6.308 9.639 -6.762 1.00 97.62 78 ARG A CA 1
ATOM 591 C C . ARG A 1 78 ? 4.843 9.991 -7.026 1.00 97.62 78 ARG A C 1
ATOM 593 O O . ARG A 1 78 ? 4.525 11.162 -7.211 1.00 97.62 78 ARG A O 1
ATOM 600 N N . LEU A 1 79 ? 3.973 8.986 -7.104 1.00 98.25 79 LEU A N 1
ATOM 601 C CA . LEU A 1 79 ? 2.550 9.146 -7.366 1.00 98.25 79 LEU A CA 1
ATOM 602 C C . LEU A 1 79 ? 1.722 9.196 -6.078 1.00 98.25 79 LEU A C 1
ATOM 604 O O . LEU A 1 79 ? 0.529 9.494 -6.148 1.00 98.25 79 LEU A O 1
ATOM 608 N N . THR A 1 80 ? 2.316 8.941 -4.907 1.00 98.50 80 THR A N 1
ATOM 609 C CA . THR A 1 80 ? 1.634 9.134 -3.624 1.00 98.50 80 THR A CA 1
ATOM 610 C C . THR A 1 80 ? 1.317 10.619 -3.419 1.00 98.50 80 THR A C 1
ATOM 612 O O . THR A 1 80 ? 2.231 11.447 -3.389 1.00 98.50 80 THR A O 1
ATOM 615 N N . PRO A 1 81 ? 0.043 11.005 -3.210 1.00 98.00 81 PRO A N 1
ATOM 616 C CA . PRO A 1 81 ? -0.289 12.393 -2.920 1.00 98.00 81 PRO A CA 1
ATOM 617 C C . PRO A 1 81 ? 0.388 12.857 -1.625 1.00 98.00 81 PRO A C 1
ATOM 619 O O . PRO A 1 81 ? 0.189 12.252 -0.571 1.00 98.00 81 PRO A O 1
ATOM 622 N N . THR A 1 82 ? 1.121 13.973 -1.670 1.00 97.31 82 THR A N 1
ATOM 623 C CA . THR A 1 82 ? 1.916 14.485 -0.535 1.00 97.31 82 THR A CA 1
ATOM 624 C C . THR A 1 82 ? 1.106 14.621 0.754 1.00 97.31 82 THR A C 1
ATOM 626 O O . THR A 1 82 ? 1.581 14.283 1.833 1.00 97.31 82 THR A O 1
ATOM 629 N N . ARG A 1 83 ? -0.160 15.058 0.659 1.00 97.25 83 ARG A N 1
ATOM 630 C CA . ARG A 1 83 ? -1.062 15.152 1.820 1.00 97.25 83 ARG A CA 1
ATOM 631 C C . ARG A 1 83 ? -1.261 13.801 2.516 1.00 97.25 83 ARG A C 1
ATOM 633 O O . ARG A 1 83 ? -1.360 13.763 3.738 1.00 97.25 83 ARG A O 1
ATOM 640 N N . LEU A 1 84 ? -1.354 12.717 1.749 1.00 97.88 84 LEU A N 1
ATOM 641 C CA . LEU A 1 84 ? -1.569 11.371 2.275 1.00 97.88 84 LEU A CA 1
ATOM 642 C C . LEU A 1 84 ? -0.285 10.755 2.809 1.00 97.88 84 LEU A C 1
ATOM 644 O O . LEU A 1 84 ? -0.332 10.148 3.874 1.00 97.88 84 LEU A O 1
ATOM 648 N N . LEU A 1 85 ? 0.846 10.984 2.136 1.00 97.38 85 LEU A N 1
ATOM 649 C CA . LEU A 1 85 ? 2.154 10.609 2.666 1.00 97.38 85 LEU A CA 1
ATOM 650 C C . LEU A 1 85 ? 2.390 11.276 4.029 1.00 97.38 85 LEU A C 1
ATOM 652 O O . LEU A 1 85 ? 2.646 10.593 5.011 1.00 97.38 85 LEU A O 1
ATOM 656 N N . ASN A 1 86 ? 2.172 12.589 4.131 1.00 97.31 86 ASN A N 1
ATOM 657 C CA . ASN A 1 86 ? 2.319 13.318 5.394 1.00 97.31 86 ASN A CA 1
ATOM 658 C C . ASN A 1 86 ? 1.357 12.827 6.484 1.00 97.31 86 ASN A C 1
ATOM 660 O O . ASN A 1 86 ? 1.718 12.801 7.656 1.00 97.31 86 ASN A O 1
ATOM 664 N N . PHE A 1 87 ? 0.122 12.463 6.123 1.00 96.69 87 PHE A N 1
ATOM 665 C CA . PHE A 1 87 ? -0.816 11.859 7.071 1.00 96.69 87 PHE A CA 1
ATOM 666 C C . PHE A 1 87 ? -0.283 10.524 7.602 1.00 96.69 87 PHE A C 1
ATOM 668 O O . PHE A 1 87 ? -0.332 10.286 8.806 1.00 96.69 87 PHE A O 1
ATOM 675 N N . TYR A 1 88 ? 0.230 9.675 6.710 1.00 96.88 88 TYR A N 1
ATOM 676 C CA . TYR A 1 88 ? 0.804 8.384 7.065 1.00 96.88 88 TYR A CA 1
ATOM 677 C C . TYR A 1 88 ? 2.029 8.538 7.975 1.00 96.88 88 TYR A C 1
ATOM 679 O O . TYR A 1 88 ? 2.004 7.996 9.074 1.00 96.88 88 TYR A O 1
ATOM 687 N N . LEU A 1 89 ? 3.018 9.353 7.589 1.00 96.38 89 LEU A N 1
ATOM 688 C CA . LEU A 1 89 ? 4.253 9.554 8.360 1.00 96.38 89 LEU A CA 1
ATOM 689 C C . LEU A 1 89 ? 3.979 10.050 9.787 1.00 96.38 89 LEU A C 1
ATOM 691 O O . LEU A 1 89 ? 4.554 9.537 10.749 1.00 96.38 89 LEU A O 1
ATOM 695 N N . LYS A 1 90 ? 3.034 10.988 9.940 1.00 95.94 90 LYS A N 1
ATOM 696 C CA . LYS A 1 90 ? 2.584 11.469 11.255 1.00 95.94 90 LYS A CA 1
ATOM 697 C C . LYS A 1 90 ? 1.912 10.370 12.070 1.00 95.94 90 LYS A C 1
ATOM 699 O O . LYS A 1 90 ? 2.164 10.251 13.263 1.00 95.94 90 LYS A O 1
ATOM 704 N N . ALA A 1 91 ? 1.053 9.568 11.441 1.00 92.94 91 ALA A N 1
ATOM 705 C CA . ALA A 1 91 ? 0.349 8.481 12.116 1.00 92.94 91 ALA A CA 1
ATOM 706 C C . ALA A 1 91 ? 1.287 7.340 12.546 1.00 92.94 91 ALA A C 1
ATOM 708 O O . ALA A 1 91 ? 0.981 6.637 13.506 1.00 92.94 91 ALA A O 1
ATOM 709 N N . THR A 1 92 ? 2.417 7.161 11.860 1.00 92.88 92 THR A N 1
ATOM 710 C CA . THR A 1 92 ? 3.420 6.131 12.165 1.00 92.88 92 THR A CA 1
ATOM 711 C C . THR A 1 92 ? 4.594 6.641 13.001 1.00 92.88 92 THR A C 1
ATOM 713 O O . THR A 1 92 ? 5.538 5.888 13.223 1.00 92.88 92 THR A O 1
ATOM 716 N N . GLY A 1 93 ? 4.564 7.896 13.465 1.00 86.50 93 GLY A N 1
ATOM 717 C CA . GLY A 1 93 ? 5.628 8.473 14.297 1.00 86.50 93 GLY A CA 1
ATOM 718 C C . GLY A 1 93 ? 6.961 8.661 13.566 1.00 86.50 93 GLY A C 1
ATOM 719 O O . GLY A 1 93 ? 8.010 8.673 14.200 1.00 86.50 93 GLY A O 1
ATOM 720 N N . GLN A 1 94 ? 6.926 8.776 12.236 1.00 75.25 94 GLN A N 1
ATOM 721 C CA . GLN A 1 94 ? 8.107 9.001 11.396 1.00 75.25 94 GLN A CA 1
ATOM 722 C C . GLN A 1 94 ? 8.372 10.498 11.126 1.00 75.25 94 GLN A C 1
ATOM 724 O O . GLN A 1 94 ? 9.325 10.836 10.427 1.00 75.25 94 GLN A O 1
ATOM 729 N N . THR A 1 95 ? 7.548 11.390 11.691 1.00 56.75 95 THR A N 1
ATOM 730 C CA . THR A 1 95 ? 7.692 12.861 11.678 1.00 56.75 95 THR A CA 1
ATOM 731 C C . THR A 1 95 ? 7.157 13.474 12.955 1.00 56.75 95 THR A C 1
ATOM 733 O O . THR A 1 95 ? 6.037 13.056 13.336 1.00 56.75 95 THR A O 1
#

Secondary structure (DSSP, 8-state):
-B--EEE--TT----TT-EE-TTSSTT--S-EEE-GGG-B---HHHHHHHHHTTSS---PPPPHHHHHHHHHHHHH-TTS-HHHHHHHHHHTT--

pLDDT: mean 96.58, std 4.94, range [56.75, 98.69]

Radius of gyration: 14.03 Å; chains: 1; bounding box: 33×31×37 Å